Protein AF-A0A974P2A9-F1 (afdb_monomer)

Solvent-accessible surface area (backbone atoms only — not comparable to full-atom values): 8938 Å² total; per-residue (Å²): 118,71,69,59,55,56,53,55,54,51,54,52,54,52,51,50,46,46,51,54,32,53,51,40,38,74,76,62,43,63,83,62,64,45,82,70,83,82,79,83,43,74,67,38,54,47,30,54,52,50,38,54,52,47,54,53,51,41,54,40,52,50,46,50,52,51,44,53,52,49,52,57,55,66,48,48,58,58,52,53,50,47,50,53,48,49,54,52,21,70,76,34,74,92,47,30,67,63,36,49,56,56,41,50,54,52,49,51,54,50,52,52,51,50,54,50,51,53,52,49,46,46,49,74,60,44,72,57,57,81,76,69,67,95,73,62,65,69,59,54,51,49,53,51,49,64,72,44,45,67,65,56,55,65,75,64,63,130

InterPro domains:
  IPR003660 HAMP domain [PF00672] (10-57)
  IPR003660 HAMP domain [PS50885] (9-62)
  IPR003660 HAMP domain [SM00304] (9-62)
  IPR003661 Signal transduction histidine kinase, dimerisation/phosphoacceptor domain [PF00512] (64-126)
  IPR003661 Signal transduction histidine kinase, dimerisation/phosphoacceptor domain [SM00388] (63-126)
  IPR003661 Signal transduction histidine kinase, dimerisation/phosphoacceptor domain [cd00082] (61-122)
  IPR036097 Signal transduction histidine kinase, dimerisation/phosphoacceptor domain superfamily [SSF47384] (46-126)
  IPR050428 Two-component system sensor histidine kinase [PTHR45436] (2-154)

pLDDT: mean 84.21, std 9.6, range [48.47, 94.88]

Nearest PDB structures (foldseek):
  7jg7-assembly1_2  TM=7.961E-01  e=6.368E+00  Mycolicibacterium smegmatis
  8eos-assembly1_D  TM=7.072E-01  e=4.408E+00  Mycobacterium tuberculosis H37Rv

Mean predicted aligned error: 11.54 Å

Structure (mmCIF, N/CA/C/O backbone):
data_AF-A0A974P2A9-F1
#
_entry.id   AF-A0A974P2A9-F1
#
loop_
_atom_site.group_PDB
_atom_site.id
_atom_site.type_symbol
_atom_site.label_atom_id
_atom_site.label_alt_id
_atom_site.label_comp_id
_atom_site.label_asym_id
_atom_site.label_entity_id
_atom_site.label_seq_id
_atom_site.pdbx_PDB_ins_code
_atom_site.Cartn_x
_atom_site.Cartn_y
_atom_site.Cartn_z
_atom_site.occupancy
_atom_site.B_iso_or_equiv
_atom_site.auth_seq_id
_atom_site.auth_comp_id
_atom_site.auth_asym_id
_atom_site.auth_atom_id
_atom_site.pdbx_PDB_model_num
ATOM 1 N N . MET A 1 1 ? 37.041 -1.399 -39.653 1.00 57.84 1 MET A N 1
ATOM 2 C CA . MET A 1 1 ? 37.299 -1.195 -38.207 1.00 57.84 1 MET A CA 1
ATOM 3 C C . MET A 1 1 ? 36.392 -0.146 -37.551 1.00 57.84 1 MET A C 1
ATOM 5 O O . MET A 1 1 ? 36.106 -0.297 -36.374 1.00 57.84 1 MET A O 1
ATOM 9 N N . LEU A 1 2 ? 35.862 0.850 -38.279 1.00 59.44 2 LEU A N 1
ATOM 10 C CA . LEU A 1 2 ? 34.942 1.859 -37.714 1.00 59.44 2 LEU A CA 1
ATOM 11 C C . LEU A 1 2 ? 33.574 1.300 -37.258 1.00 59.44 2 LEU A C 1
ATOM 13 O O . LEU A 1 2 ? 33.046 1.744 -36.244 1.00 59.44 2 LEU A O 1
ATOM 17 N N . GLY A 1 3 ? 33.034 0.278 -37.937 1.00 59.16 3 GLY A N 1
ATOM 18 C CA . GLY A 1 3 ? 31.752 -0.340 -37.557 1.00 59.16 3 GLY A CA 1
ATOM 19 C C . GLY A 1 3 ? 31.772 -1.088 -36.214 1.00 59.16 3 GLY A C 1
ATOM 20 O O . GLY A 1 3 ? 30.779 -1.073 -35.498 1.00 59.16 3 GLY A O 1
ATOM 21 N N . GLY A 1 4 ? 32.910 -1.681 -35.830 1.00 66.50 4 GLY A N 1
ATOM 22 C CA . GLY A 1 4 ? 33.044 -2.399 -34.553 1.00 66.50 4 GLY A CA 1
ATOM 23 C C . GLY A 1 4 ? 33.082 -1.465 -33.339 1.00 66.50 4 GLY A C 1
ATOM 24 O O . GLY A 1 4 ? 32.435 -1.736 -32.333 1.00 66.50 4 GLY A O 1
ATOM 25 N N . TYR A 1 5 ? 33.765 -0.320 -33.456 1.00 69.44 5 TYR A N 1
ATOM 26 C CA . TYR A 1 5 ? 33.809 0.690 -32.392 1.00 69.44 5 TYR A CA 1
ATOM 27 C C . TYR A 1 5 ? 32.446 1.357 -32.156 1.00 69.44 5 TYR A C 1
ATOM 29 O O . TYR A 1 5 ? 32.075 1.592 -31.006 1.00 69.44 5 TYR A O 1
ATOM 37 N N . ALA A 1 6 ? 31.680 1.619 -33.222 1.00 68.94 6 ALA A N 1
ATOM 38 C CA . ALA A 1 6 ? 30.334 2.183 -33.111 1.00 68.94 6 ALA A CA 1
ATOM 39 C C . ALA A 1 6 ? 29.359 1.219 -32.410 1.00 68.94 6 ALA A C 1
ATOM 41 O O . ALA A 1 6 ? 28.607 1.645 -31.533 1.00 68.94 6 ALA A O 1
ATOM 42 N N . LEU A 1 7 ? 29.428 -0.080 -32.731 1.00 72.69 7 LEU A N 1
ATOM 43 C CA . LEU A 1 7 ? 28.614 -1.113 -32.083 1.00 72.69 7 LEU A CA 1
ATOM 44 C C . LEU A 1 7 ? 28.952 -1.241 -30.586 1.00 72.69 7 LEU A C 1
ATOM 46 O O . LEU A 1 7 ? 28.059 -1.258 -29.742 1.00 72.69 7 LEU A O 1
ATOM 50 N N . SER A 1 8 ? 30.246 -1.250 -30.244 1.00 79.75 8 SER A N 1
ATOM 51 C CA . SER A 1 8 ? 30.707 -1.340 -28.851 1.00 79.75 8 SER A CA 1
ATOM 52 C C . SER A 1 8 ? 30.285 -0.134 -28.008 1.00 79.75 8 SER A C 1
ATOM 54 O O . SER A 1 8 ? 29.881 -0.302 -26.858 1.00 79.75 8 SER A O 1
ATOM 56 N N . GLY A 1 9 ? 30.352 1.078 -28.571 1.00 83.19 9 GLY A N 1
ATOM 57 C CA . GLY A 1 9 ? 29.924 2.296 -27.881 1.00 83.19 9 GLY A CA 1
ATOM 58 C C . GLY A 1 9 ? 28.412 2.361 -27.654 1.00 83.19 9 GLY A C 1
ATOM 59 O O . GLY A 1 9 ? 27.963 2.915 -26.649 1.00 83.19 9 GLY A O 1
ATOM 60 N N . ASP A 1 10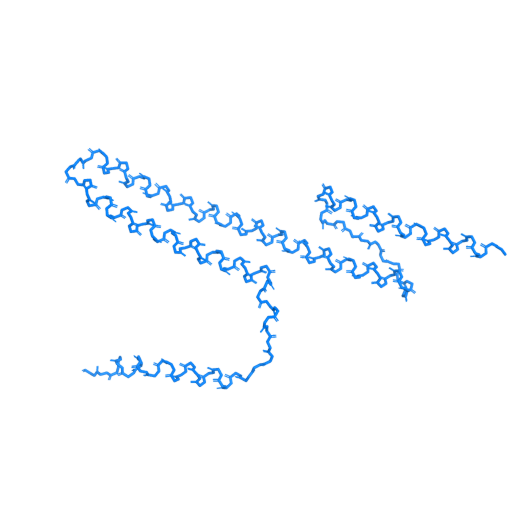 ? 27.621 1.779 -28.558 1.00 84.19 10 ASP A N 1
ATOM 61 C CA . ASP A 1 10 ? 26.168 1.738 -28.410 1.00 84.19 10 ASP A CA 1
ATOM 62 C C . ASP A 1 10 ? 25.729 0.809 -27.277 1.00 84.19 10 ASP A C 1
ATOM 64 O O . ASP A 1 10 ? 24.969 1.215 -26.396 1.00 84.19 10 ASP A O 1
ATOM 68 N N . VAL A 1 11 ? 26.282 -0.406 -27.249 1.00 86.50 11 VAL A N 1
ATOM 69 C CA . VAL A 1 11 ? 26.010 -1.396 -26.198 1.00 86.50 11 VAL A CA 1
ATOM 70 C C . VAL A 1 11 ? 26.397 -0.853 -24.822 1.00 86.50 11 VAL A C 1
ATOM 72 O O . VAL A 1 11 ? 25.606 -0.948 -23.884 1.00 86.50 11 VAL A O 1
ATOM 75 N N . HIS A 1 12 ? 27.565 -0.211 -24.700 1.00 89.62 12 HIS A N 1
ATOM 76 C CA . HIS A 1 12 ? 28.006 0.390 -23.436 1.00 89.62 12 HIS A CA 1
ATOM 77 C C . HIS A 1 12 ? 27.020 1.441 -22.919 1.00 89.62 12 HIS A C 1
ATOM 79 O O . HIS A 1 12 ? 26.685 1.461 -21.737 1.00 89.62 12 HIS A O 1
ATOM 85 N N . ARG A 1 13 ? 26.511 2.296 -23.814 1.00 88.50 13 ARG A N 1
ATOM 86 C CA . ARG A 1 13 ? 25.544 3.338 -23.456 1.00 88.50 13 ARG A CA 1
ATOM 87 C C . ARG A 1 13 ? 24.215 2.749 -22.986 1.00 88.50 13 ARG A C 1
ATOM 89 O O . ARG A 1 13 ? 23.617 3.279 -22.054 1.00 88.50 13 ARG A O 1
ATOM 96 N N . ARG A 1 14 ? 23.755 1.663 -23.615 1.00 88.38 14 ARG A N 1
ATOM 97 C CA . ARG A 1 14 ? 22.521 0.963 -23.221 1.00 88.38 14 ARG A CA 1
ATOM 98 C C . ARG A 1 14 ? 22.667 0.288 -21.859 1.00 88.38 14 ARG A C 1
ATOM 100 O O . ARG A 1 14 ? 21.790 0.440 -21.017 1.00 88.38 14 ARG A O 1
ATOM 107 N N . LEU A 1 15 ? 23.790 -0.387 -21.616 1.00 90.06 15 LEU A N 1
ATOM 108 C CA . LEU A 1 15 ? 24.086 -0.972 -20.306 1.00 90.06 15 LEU A CA 1
ATOM 109 C C . LEU A 1 15 ? 24.169 0.101 -19.217 1.00 90.06 15 LEU A C 1
ATOM 111 O O . LEU A 1 15 ? 23.556 -0.057 -18.168 1.00 90.06 15 LEU A O 1
ATOM 115 N N . ALA A 1 16 ? 24.833 1.228 -19.489 1.00 91.62 16 ALA A N 1
ATOM 116 C CA . ALA A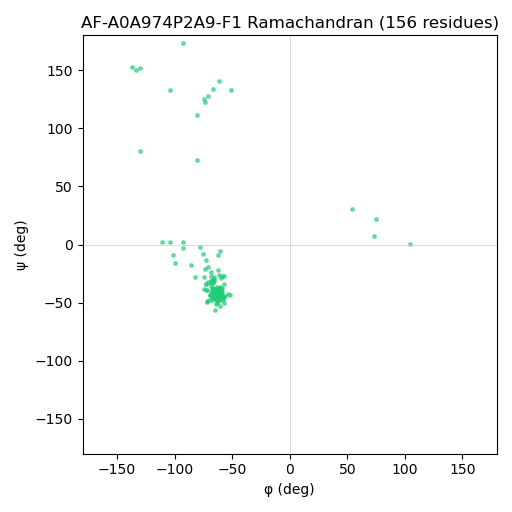 1 16 ? 24.877 2.353 -18.557 1.00 91.62 16 ALA A CA 1
ATOM 117 C C . ALA A 1 16 ? 23.478 2.916 -18.249 1.00 91.62 16 ALA A C 1
ATOM 119 O O . ALA A 1 16 ? 23.202 3.277 -17.109 1.00 91.62 16 ALA A O 1
ATOM 120 N N . ALA A 1 17 ? 22.570 2.953 -19.232 1.00 91.19 17 ALA A N 1
ATOM 121 C CA . ALA A 1 17 ? 21.187 3.372 -19.008 1.00 91.19 17 ALA A CA 1
ATOM 122 C C . ALA A 1 17 ? 20.405 2.386 -18.120 1.00 91.19 17 ALA A C 1
ATOM 124 O O . ALA A 1 17 ? 19.610 2.820 -17.285 1.00 91.19 17 ALA A O 1
ATOM 125 N N . ILE A 1 18 ? 20.641 1.077 -18.268 1.00 91.25 18 ILE A N 1
ATOM 126 C CA . ILE A 1 18 ? 20.062 0.051 -17.388 1.00 91.25 18 ILE A CA 1
ATOM 127 C C . ILE A 1 18 ? 20.586 0.229 -15.960 1.00 91.25 18 ILE A C 1
ATOM 129 O O . ILE A 1 18 ? 19.780 0.350 -15.040 1.00 91.25 18 ILE A O 1
ATOM 133 N N . SER A 1 19 ? 21.907 0.316 -15.778 1.00 92.69 19 SER A N 1
ATOM 134 C CA . SER A 1 19 ? 22.519 0.510 -14.457 1.00 92.69 19 SER A CA 1
ATOM 135 C C . SER A 1 19 ? 22.048 1.800 -13.790 1.00 92.69 19 SER A C 1
ATOM 137 O O . SER A 1 19 ? 21.610 1.761 -12.648 1.00 92.69 19 SER A O 1
ATOM 139 N N . GLY A 1 20 ? 22.028 2.921 -14.516 1.00 94.69 20 GLY A N 1
ATOM 140 C CA . GLY A 1 20 ? 21.547 4.194 -13.975 1.00 94.69 20 GLY A CA 1
ATOM 141 C C . GLY A 1 20 ? 20.052 4.184 -13.642 1.00 94.69 20 GLY A C 1
ATOM 142 O O . GLY A 1 20 ? 19.620 4.863 -12.715 1.00 94.69 20 GLY A O 1
ATOM 143 N N . THR A 1 21 ? 19.244 3.392 -14.356 1.00 93.81 21 THR A N 1
ATOM 144 C CA . THR A 1 21 ? 17.844 3.168 -13.963 1.00 93.81 21 THR A CA 1
ATOM 145 C C . THR A 1 21 ? 17.778 2.375 -12.663 1.00 93.81 21 THR A C 1
ATOM 147 O O . THR A 1 21 ? 17.015 2.739 -11.779 1.00 93.81 21 TH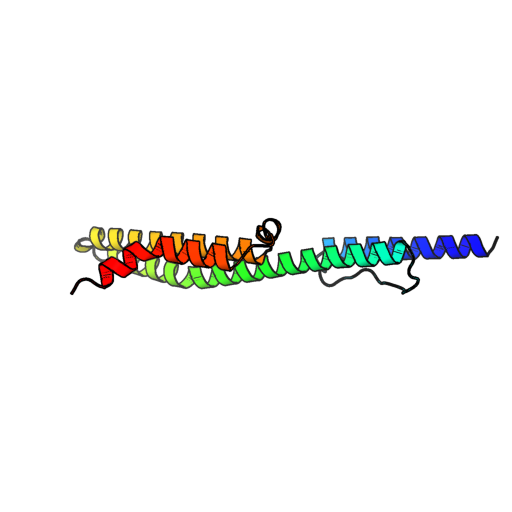R A O 1
ATOM 150 N N . ALA A 1 22 ? 18.582 1.319 -12.520 1.00 91.00 22 ALA A N 1
ATOM 151 C CA . ALA A 1 22 ? 18.627 0.528 -11.295 1.00 91.00 22 ALA A CA 1
ATOM 152 C C . ALA A 1 22 ? 19.088 1.356 -10.081 1.00 91.00 22 ALA A C 1
ATOM 154 O O . ALA A 1 22 ? 18.477 1.250 -9.024 1.00 91.00 22 ALA A O 1
ATOM 155 N N . GLU A 1 23 ? 20.099 2.213 -10.236 1.00 94.56 23 GLU A N 1
ATOM 156 C CA . GLU A 1 23 ? 20.551 3.144 -9.189 1.00 94.56 23 GLU A CA 1
ATOM 157 C C . GLU A 1 23 ? 19.442 4.124 -8.786 1.00 94.56 23 GLU A C 1
ATOM 159 O O . GLU A 1 23 ? 19.125 4.227 -7.607 1.00 94.56 23 GLU A O 1
ATOM 164 N N . ALA A 1 24 ? 18.761 4.752 -9.751 1.00 92.56 24 ALA A N 1
ATOM 165 C CA . ALA A 1 24 ? 17.637 5.645 -9.455 1.00 92.56 24 ALA A CA 1
ATOM 166 C C . ALA A 1 24 ? 16.502 4.933 -8.693 1.00 92.56 24 ALA A C 1
ATOM 168 O O . ALA A 1 24 ? 15.898 5.510 -7.793 1.00 92.56 24 ALA A O 1
ATOM 169 N N . ILE A 1 25 ? 16.235 3.666 -9.026 1.00 89.88 25 ILE A N 1
ATOM 170 C CA . ILE A 1 25 ? 15.257 2.827 -8.324 1.00 89.88 25 ILE A CA 1
ATOM 171 C C . ILE A 1 25 ? 15.706 2.534 -6.887 1.00 89.88 25 ILE A C 1
ATOM 173 O O . ILE A 1 25 ? 14.882 2.600 -5.975 1.00 89.88 25 ILE A O 1
ATOM 177 N N . ILE A 1 26 ? 16.991 2.229 -6.678 1.00 88.69 26 ILE A N 1
ATOM 178 C CA . ILE A 1 26 ? 17.580 2.027 -5.343 1.00 88.69 26 ILE A CA 1
ATOM 179 C C . ILE A 1 26 ? 17.455 3.304 -4.499 1.00 88.69 26 ILE A C 1
ATOM 181 O O . ILE A 1 26 ? 17.136 3.217 -3.315 1.00 88.69 26 ILE A O 1
ATOM 185 N N . ASP A 1 27 ? 17.611 4.472 -5.122 1.00 93.75 27 ASP A N 1
ATOM 186 C CA . ASP A 1 27 ? 17.457 5.784 -4.483 1.00 93.75 27 ASP A CA 1
ATOM 187 C C . ASP A 1 27 ? 15.985 6.211 -4.290 1.00 93.75 27 ASP A C 1
ATOM 189 O O . ASP A 1 27 ? 15.709 7.258 -3.700 1.00 93.75 27 ASP A O 1
ATOM 193 N N . GLY A 1 28 ? 15.024 5.400 -4.749 1.00 87.75 28 GLY A N 1
ATOM 194 C CA . GLY A 1 28 ? 13.589 5.575 -4.499 1.00 87.75 28 GLY A CA 1
ATOM 195 C C . GLY A 1 28 ? 12.760 6.121 -5.668 1.00 87.75 28 GLY A C 1
ATOM 196 O O . GLY A 1 28 ? 11.542 6.242 -5.531 1.00 87.75 28 GLY A O 1
ATOM 197 N N . ASP A 1 29 ? 13.351 6.405 -6.832 1.00 92.69 29 ASP A N 1
ATOM 198 C CA . ASP A 1 29 ? 12.618 6.834 -8.036 1.00 92.69 29 ASP A CA 1
ATOM 199 C C . ASP A 1 29 ? 12.002 5.635 -8.781 1.00 92.69 29 ASP A C 1
ATOM 201 O O . ASP A 1 29 ? 12.439 5.244 -9.866 1.00 92.69 29 ASP A O 1
ATOM 205 N N . LEU A 1 30 ? 10.939 5.059 -8.205 1.00 89.31 30 LEU A N 1
ATOM 206 C CA . LEU A 1 30 ? 10.174 3.931 -8.769 1.00 89.31 30 LEU A CA 1
ATOM 207 C C . LEU A 1 30 ? 9.481 4.232 -10.108 1.00 89.31 30 LEU A C 1
ATOM 209 O O . LEU A 1 30 ? 8.969 3.307 -10.747 1.00 89.31 30 LEU A O 1
ATOM 213 N N . ALA A 1 31 ? 9.462 5.488 -10.561 1.00 90.81 31 ALA A N 1
ATOM 214 C CA . ALA A 1 31 ? 8.889 5.882 -11.846 1.00 90.81 31 ALA A CA 1
ATOM 215 C C . ALA A 1 31 ? 9.889 5.744 -13.007 1.00 90.81 31 ALA A C 1
ATOM 217 O O . ALA A 1 31 ? 9.479 5.681 -14.170 1.00 90.81 31 ALA A O 1
ATOM 218 N N . ARG A 1 32 ? 11.194 5.651 -12.718 1.00 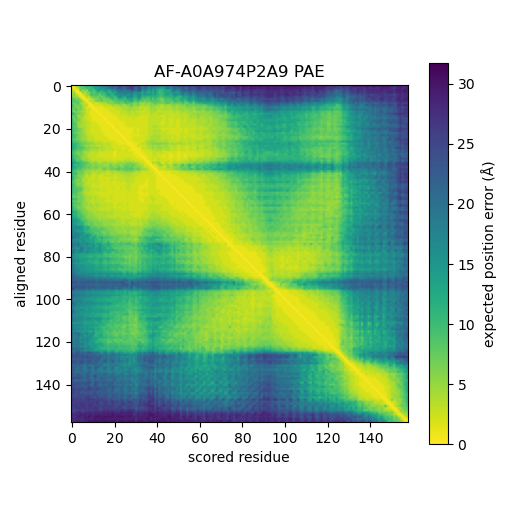93.56 32 ARG A N 1
ATOM 219 C CA . ARG A 1 32 ? 12.242 5.514 -13.736 1.00 93.56 32 ARG A CA 1
ATOM 220 C C . ARG A 1 32 ? 12.067 4.229 -14.552 1.00 93.56 32 ARG A C 1
ATOM 222 O O . ARG A 1 32 ? 11.742 3.170 -14.016 1.00 93.56 32 ARG A O 1
ATOM 229 N N . ARG A 1 33 ? 12.308 4.298 -15.863 1.00 94.88 33 ARG A N 1
ATOM 230 C CA . ARG A 1 33 ? 12.264 3.142 -16.773 1.00 94.88 33 ARG A CA 1
ATOM 231 C C . ARG A 1 33 ? 13.478 3.120 -17.687 1.00 94.88 33 ARG A C 1
ATOM 233 O O . ARG A 1 33 ? 14.010 4.167 -18.057 1.00 94.88 33 ARG A O 1
ATOM 240 N N . VAL A 1 34 ? 13.876 1.913 -18.080 1.00 94.62 34 VAL A N 1
ATOM 241 C CA . VAL A 1 34 ? 14.937 1.704 -19.062 1.00 94.62 34 VAL A CA 1
ATOM 242 C C . VAL A 1 34 ? 14.411 2.135 -20.436 1.00 94.62 34 VAL A C 1
ATOM 244 O O . VAL A 1 34 ? 13.343 1.667 -20.844 1.00 94.62 34 VAL A O 1
ATOM 247 N N . PRO A 1 35 ? 15.126 3.004 -21.172 1.00 91.25 35 PRO A N 1
ATOM 248 C CA . PRO A 1 35 ? 14.714 3.417 -22.509 1.00 91.25 35 PRO A CA 1
ATOM 249 C C . PRO A 1 35 ? 14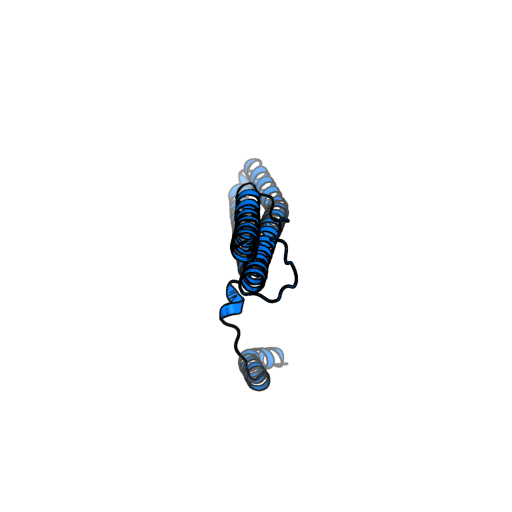.781 2.244 -23.498 1.00 91.25 35 PRO A C 1
ATOM 251 O O . PRO A 1 35 ? 15.788 1.540 -23.563 1.00 91.25 35 PRO A O 1
ATOM 254 N N . VAL A 1 36 ? 13.725 2.074 -24.298 1.00 92.00 36 VAL A N 1
ATOM 255 C CA . VAL A 1 36 ? 13.628 1.068 -25.371 1.00 92.00 36 VAL A CA 1
ATOM 256 C C . VAL A 1 36 ? 13.806 1.769 -26.714 1.00 92.00 36 VAL A C 1
ATOM 258 O O . VAL A 1 36 ? 13.206 2.821 -26.937 1.00 92.00 36 VAL A O 1
ATOM 261 N N . ARG A 1 37 ? 14.640 1.222 -27.604 1.00 85.75 37 ARG A N 1
ATOM 262 C CA . ARG A 1 37 ? 14.993 1.886 -28.872 1.00 85.75 37 ARG A CA 1
ATOM 263 C C . ARG A 1 37 ? 14.229 1.381 -30.088 1.00 85.75 37 ARG A C 1
ATOM 265 O O . ARG A 1 37 ? 14.230 2.068 -31.105 1.00 85.75 37 ARG A O 1
ATOM 272 N N . GLY A 1 38 ? 13.578 0.225 -29.988 1.00 85.00 38 GLY A N 1
ATOM 273 C CA . GLY A 1 38 ? 12.813 -0.354 -31.096 1.00 85.00 38 GLY A CA 1
ATOM 274 C C . GLY A 1 38 ? 13.694 -0.969 -32.188 1.00 85.00 38 GLY A C 1
ATOM 275 O O . GLY A 1 38 ? 13.256 -1.112 -33.322 1.00 85.00 38 GLY A O 1
ATOM 276 N N . SER A 1 39 ? 14.934 -1.319 -31.845 1.00 86.19 39 SER A N 1
ATOM 277 C CA . SER A 1 39 ? 15.847 -2.132 -32.657 1.00 86.19 39 SER A CA 1
ATOM 278 C C . SER A 1 39 ? 15.461 -3.616 -32.717 1.00 86.19 39 SER A C 1
ATOM 280 O O . SER A 1 39 ? 16.003 -4.326 -33.557 1.00 86.19 39 SER A O 1
ATOM 282 N N . ASP A 1 40 ? 14.550 -4.069 -31.845 1.00 85.69 40 ASP A N 1
ATOM 283 C CA . ASP A 1 40 ? 14.107 -5.473 -31.707 1.00 85.69 40 ASP A CA 1
ATOM 284 C C . ASP A 1 40 ? 15.270 -6.461 -31.481 1.00 85.69 40 ASP A C 1
ATOM 286 O O . ASP A 1 40 ? 15.235 -7.626 -31.876 1.00 85.69 40 ASP A O 1
ATOM 290 N N . ASP A 1 41 ? 16.327 -5.974 -30.824 1.00 90.00 41 ASP A N 1
ATOM 291 C CA . ASP A 1 41 ? 17.492 -6.759 -30.431 1.00 90.00 41 ASP A CA 1
ATOM 292 C C . ASP A 1 41 ? 17.355 -7.321 -29.003 1.00 90.00 41 ASP A C 1
ATOM 294 O O . ASP A 1 41 ? 16.422 -7.015 -28.250 1.00 90.00 41 ASP A O 1
ATOM 298 N N . ASP A 1 42 ? 18.306 -8.168 -28.607 1.00 90.12 42 ASP A N 1
ATOM 299 C CA . ASP A 1 42 ? 18.316 -8.789 -27.277 1.00 90.12 42 ASP A CA 1
ATOM 300 C C . ASP A 1 42 ? 18.381 -7.757 -26.137 1.00 90.12 42 ASP A C 1
ATOM 302 O O . ASP A 1 42 ? 17.846 -7.989 -25.050 1.00 90.12 42 ASP A O 1
ATOM 306 N N . LEU A 1 43 ? 18.993 -6.593 -26.382 1.00 89.94 43 LEU A N 1
ATOM 307 C CA . LEU A 1 43 ? 19.075 -5.499 -25.413 1.00 89.94 43 LEU A CA 1
ATOM 308 C C . LEU A 1 43 ? 17.718 -4.815 -25.218 1.00 89.94 43 LEU A C 1
ATOM 310 O O . LEU A 1 43 ? 17.360 -4.516 -24.079 1.00 89.94 43 LEU A O 1
ATOM 314 N N . ASP A 1 44 ? 16.934 -4.616 -26.280 1.00 92.06 44 ASP A N 1
ATOM 315 C CA . ASP A 1 44 ? 15.553 -4.136 -26.167 1.00 92.06 44 ASP A CA 1
ATOM 316 C C . ASP A 1 44 ? 14.664 -5.157 -25.442 1.00 92.06 44 ASP A C 1
ATOM 318 O O . ASP A 1 44 ? 13.875 -4.785 -24.569 1.00 92.06 44 ASP A O 1
ATOM 322 N N . ARG A 1 45 ? 14.823 -6.458 -25.722 1.00 92.56 45 ARG A N 1
ATOM 323 C CA . ARG A 1 45 ? 14.103 -7.524 -24.995 1.00 92.56 45 ARG A CA 1
ATOM 324 C C . ARG A 1 45 ? 14.444 -7.538 -23.504 1.00 92.56 45 ARG A C 1
ATOM 326 O O . ARG A 1 45 ? 13.550 -7.725 -22.666 1.00 92.56 45 ARG A O 1
ATOM 333 N N . LEU A 1 46 ? 15.712 -7.311 -23.160 1.00 91.75 46 LEU A N 1
ATOM 334 C CA . LEU A 1 46 ? 16.160 -7.167 -21.777 1.00 91.75 46 LEU A CA 1
ATOM 335 C C . LEU A 1 46 ? 15.555 -5.917 -21.127 1.00 91.75 46 LEU A C 1
ATOM 337 O O . LEU A 1 46 ? 15.000 -6.025 -20.035 1.00 91.75 46 LEU A O 1
ATOM 341 N N . ALA A 1 47 ? 15.588 -4.766 -21.805 1.00 92.94 47 ALA A N 1
ATOM 342 C CA . ALA A 1 47 ? 14.995 -3.519 -21.321 1.00 92.94 47 ALA A CA 1
ATOM 343 C C . ALA A 1 47 ? 13.489 -3.667 -21.045 1.00 92.94 47 ALA A C 1
ATOM 345 O O . ALA A 1 47 ? 13.014 -3.288 -19.975 1.00 92.94 47 ALA A O 1
ATOM 346 N N . LEU A 1 48 ? 12.742 -4.294 -21.959 1.00 94.56 48 LEU A N 1
ATOM 347 C CA . LEU A 1 48 ? 11.316 -4.586 -21.781 1.00 94.56 48 LEU A CA 1
ATOM 348 C C . LEU A 1 48 ? 11.057 -5.530 -20.602 1.00 94.56 48 LEU A C 1
ATOM 350 O O . LEU A 1 48 ? 10.098 -5.353 -19.851 1.00 94.56 48 LEU A O 1
ATOM 354 N N . THR A 1 49 ? 11.897 -6.548 -20.421 1.00 93.81 49 THR A N 1
ATOM 355 C CA . THR A 1 49 ? 11.772 -7.484 -19.294 1.00 93.81 49 THR A CA 1
ATOM 356 C C . THR A 1 49 ? 12.086 -6.807 -17.964 1.00 93.81 49 THR A C 1
ATOM 358 O O . THR A 1 49 ? 11.351 -7.003 -16.997 1.00 93.81 49 THR A O 1
ATOM 361 N N . PHE A 1 50 ? 13.109 -5.955 -17.930 1.00 92.31 50 PHE A N 1
ATOM 362 C CA . PHE A 1 50 ? 13.449 -5.156 -16.760 1.00 92.31 50 PHE A CA 1
ATOM 363 C C . PHE A 1 50 ? 12.322 -4.180 -16.412 1.00 92.31 50 PHE A C 1
ATOM 365 O O . PHE A 1 50 ? 11.878 -4.147 -15.271 1.00 92.31 50 PHE A O 1
ATOM 372 N N . ASN A 1 51 ? 11.770 -3.468 -17.399 1.00 94.44 51 ASN A N 1
ATOM 373 C CA . ASN A 1 51 ? 10.633 -2.573 -17.186 1.00 94.44 51 ASN A CA 1
ATOM 374 C C . ASN A 1 51 ? 9.406 -3.314 -16.636 1.00 94.44 51 ASN A C 1
ATOM 376 O O . ASN A 1 51 ? 8.813 -2.835 -15.678 1.00 94.44 51 ASN A O 1
ATOM 380 N N . ARG A 1 52 ? 9.087 -4.522 -17.129 1.00 94.12 52 ARG A N 1
ATOM 381 C CA . ARG A 1 52 ? 8.010 -5.350 -16.547 1.00 94.12 52 ARG A CA 1
ATOM 382 C C . ARG A 1 52 ? 8.270 -5.721 -15.084 1.00 94.12 52 ARG A C 1
ATOM 384 O O . ARG A 1 52 ? 7.338 -5.738 -14.283 1.00 94.12 52 ARG A O 1
ATOM 391 N N . MET A 1 53 ? 9.517 -6.033 -14.728 1.00 93.06 53 MET A N 1
ATOM 392 C CA . MET A 1 53 ? 9.902 -6.274 -13.334 1.00 93.06 53 MET A CA 1
ATOM 393 C C . MET A 1 53 ? 9.733 -5.001 -12.488 1.00 93.06 53 MET A C 1
ATOM 395 O O . MET A 1 53 ? 9.174 -5.079 -11.396 1.00 93.06 53 MET A O 1
ATOM 399 N N . LEU A 1 54 ? 10.149 -3.836 -12.995 1.00 92.12 54 LEU A N 1
ATOM 400 C CA . LEU A 1 54 ? 9.981 -2.547 -12.315 1.00 92.12 54 LEU A CA 1
ATOM 401 C C . LEU A 1 54 ? 8.506 -2.175 -12.131 1.00 92.12 54 LEU A C 1
ATOM 403 O O . LEU A 1 54 ? 8.120 -1.767 -11.042 1.00 92.12 54 LEU A O 1
ATOM 407 N N . ASP A 1 55 ? 7.668 -2.375 -13.149 1.00 91.19 55 ASP A N 1
ATOM 408 C CA . ASP A 1 55 ? 6.219 -2.164 -13.056 1.00 91.19 55 ASP A CA 1
ATOM 409 C C . ASP A 1 55 ? 5.607 -3.056 -11.973 1.00 91.19 55 ASP A C 1
ATOM 411 O O . ASP A 1 55 ? 4.759 -2.618 -11.194 1.00 91.19 55 ASP A O 1
ATOM 415 N N . ARG A 1 56 ? 6.079 -4.306 -11.874 1.00 88.25 56 ARG A N 1
ATOM 416 C CA . ARG A 1 56 ? 5.640 -5.221 -10.822 1.00 88.25 56 ARG A CA 1
ATOM 417 C C . ARG A 1 56 ? 6.060 -4.738 -9.435 1.00 88.25 56 ARG A C 1
ATOM 419 O O . ARG A 1 56 ? 5.240 -4.809 -8.526 1.00 88.25 56 ARG A O 1
ATOM 426 N N . ILE A 1 57 ? 7.289 -4.250 -9.269 1.00 88.06 57 ILE A N 1
ATOM 427 C CA . ILE A 1 57 ? 7.774 -3.688 -7.998 1.00 88.06 57 ILE A CA 1
ATOM 428 C C . ILE A 1 57 ? 6.977 -2.433 -7.624 1.00 88.06 57 ILE A C 1
ATOM 430 O O . ILE A 1 57 ? 6.507 -2.336 -6.494 1.00 88.06 57 ILE A O 1
ATOM 434 N N . ALA A 1 58 ? 6.764 -1.512 -8.565 1.00 87.81 58 ALA A N 1
ATOM 435 C CA . ALA A 1 58 ? 5.998 -0.290 -8.333 1.00 87.81 58 ALA A CA 1
ATOM 436 C C . ALA A 1 58 ? 4.560 -0.600 -7.886 1.00 87.81 58 ALA A C 1
ATOM 438 O O . ALA A 1 58 ? 4.096 -0.047 -6.895 1.00 87.81 58 ALA A O 1
ATOM 439 N N . ALA A 1 59 ? 3.888 -1.553 -8.542 1.00 85.75 59 ALA A N 1
ATOM 440 C CA . ALA A 1 59 ? 2.549 -1.988 -8.145 1.00 85.75 59 ALA A CA 1
ATOM 441 C C . ALA A 1 59 ? 2.515 -2.628 -6.743 1.00 85.75 59 ALA A C 1
ATOM 443 O O . ALA A 1 59 ? 1.550 -2.443 -6.005 1.00 85.75 59 ALA A O 1
ATOM 444 N N . LEU A 1 60 ? 3.555 -3.381 -6.365 1.00 84.94 60 LEU A N 1
ATOM 445 C CA . LEU A 1 60 ? 3.668 -3.961 -5.023 1.00 84.94 60 LEU A CA 1
ATOM 446 C C . LEU A 1 60 ? 3.874 -2.883 -3.951 1.00 84.94 60 LEU A C 1
ATOM 448 O O . LEU A 1 60 ? 3.247 -2.956 -2.897 1.00 84.94 60 LEU A O 1
ATOM 452 N N . MET A 1 61 ? 4.723 -1.891 -4.222 1.00 86.31 61 MET A N 1
ATOM 453 C CA . MET A 1 61 ? 4.978 -0.776 -3.304 1.00 86.31 61 MET A CA 1
ATOM 454 C C . MET A 1 61 ? 3.740 0.109 -3.135 1.00 86.31 61 MET A C 1
ATOM 456 O O . MET A 1 61 ? 3.409 0.478 -2.012 1.00 86.31 61 MET A O 1
ATOM 460 N N . GLU A 1 62 ? 3.019 0.390 -4.222 1.00 85.94 62 GLU A N 1
ATOM 461 C CA . GLU A 1 62 ? 1.765 1.147 -4.166 1.00 85.94 62 GLU A CA 1
ATOM 462 C C . GLU A 1 62 ? 0.704 0.414 -3.338 1.00 85.94 62 GLU A C 1
ATOM 464 O O . GLU A 1 62 ? 0.118 0.993 -2.428 1.00 85.94 62 GLU A O 1
ATOM 469 N N . SER A 1 63 ? 0.524 -0.889 -3.579 1.00 83.62 63 SER A N 1
ATOM 470 C CA . SER A 1 63 ? -0.402 -1.715 -2.796 1.00 83.62 63 SER A CA 1
ATOM 471 C C . SER A 1 63 ? -0.031 -1.739 -1.309 1.00 83.62 63 SER A C 1
ATOM 473 O O . SER A 1 63 ? -0.911 -1.621 -0.460 1.00 83.62 63 SER A O 1
ATOM 475 N N . LEU A 1 64 ? 1.262 -1.825 -0.974 1.00 83.50 64 LEU A N 1
ATOM 476 C CA . LEU A 1 64 ? 1.721 -1.760 0.415 1.00 83.50 64 LEU A CA 1
ATOM 477 C C . LEU A 1 64 ? 1.398 -0.407 1.065 1.00 83.50 64 LEU A C 1
ATOM 47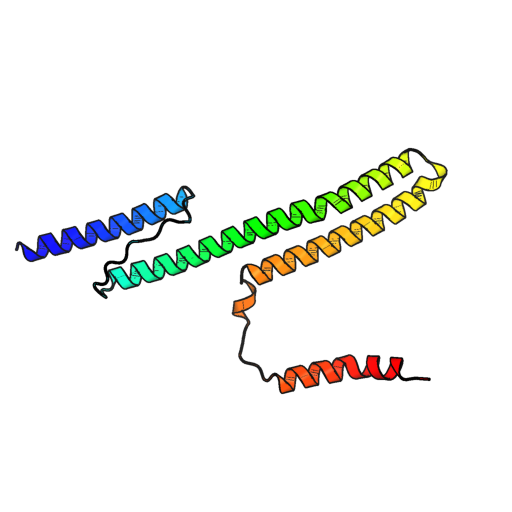9 O O . LEU A 1 64 ? 0.918 -0.376 2.198 1.00 83.50 64 LEU A O 1
ATOM 483 N N . ASN A 1 65 ? 1.642 0.699 0.357 1.00 85.88 65 ASN A N 1
ATOM 484 C CA . ASN A 1 65 ? 1.340 2.043 0.851 1.00 85.88 65 ASN A CA 1
ATOM 485 C C . ASN A 1 65 ? -0.162 2.244 1.070 1.00 85.88 65 ASN A C 1
ATOM 487 O O . ASN A 1 65 ? -0.561 2.765 2.111 1.00 85.88 65 ASN A O 1
ATOM 491 N N . GLN A 1 66 ? -0.987 1.803 0.119 1.00 84.19 66 GLN A N 1
ATOM 492 C CA . GLN A 1 66 ? -2.440 1.885 0.218 1.00 84.19 66 GLN A CA 1
ATOM 493 C C . GLN A 1 66 ? -2.949 1.100 1.431 1.00 84.19 66 GLN A C 1
ATOM 495 O O . GLN A 1 66 ? -3.578 1.678 2.311 1.00 84.19 66 GLN A O 1
ATOM 500 N N . VAL A 1 67 ? -2.566 -0.174 1.552 1.00 81.31 67 VAL A N 1
ATOM 501 C CA . VAL A 1 67 ? -2.925 -1.022 2.699 1.00 81.31 67 VAL A CA 1
ATOM 502 C C . VAL A 1 67 ? -2.475 -0.398 4.018 1.00 81.31 67 VAL A C 1
ATOM 504 O O . VAL A 1 67 ? -3.228 -0.390 4.990 1.00 81.31 67 VAL A O 1
ATOM 507 N N . SER A 1 68 ? -1.246 0.122 4.080 1.00 83.06 68 SER A N 1
ATOM 508 C CA . SER A 1 68 ? -0.729 0.746 5.299 1.00 83.06 68 SER A CA 1
ATOM 509 C C . SER A 1 68 ? -1.549 1.975 5.697 1.00 83.06 68 SER A C 1
ATOM 511 O O . SER A 1 68 ? -1.798 2.184 6.886 1.00 83.06 68 SER A O 1
ATOM 513 N N . ASN A 1 69 ? -1.968 2.787 4.724 1.00 84.56 69 ASN A N 1
ATOM 514 C CA . ASN A 1 69 ? -2.812 3.952 4.970 1.00 84.56 69 ASN A CA 1
ATOM 515 C C . ASN A 1 69 ? -4.223 3.554 5.404 1.00 84.56 69 ASN A C 1
ATOM 517 O O . ASN A 1 69 ? -4.735 4.140 6.362 1.00 84.56 69 ASN A O 1
ATOM 521 N N . ASP A 1 70 ? -4.816 2.555 4.753 1.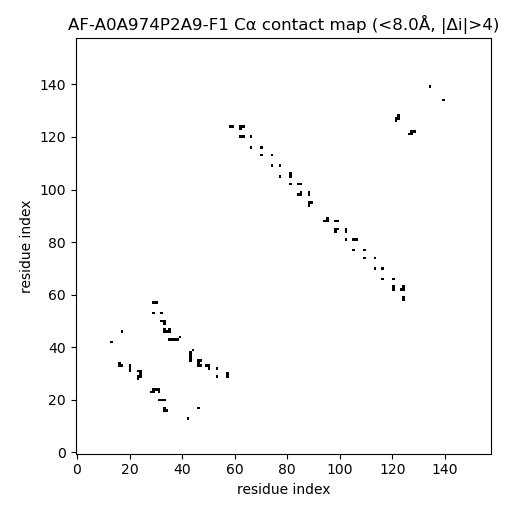00 82.00 70 ASP A N 1
ATOM 522 C CA . ASP A 1 70 ? -6.159 2.060 5.057 1.00 82.00 70 ASP A CA 1
ATOM 523 C C . ASP A 1 70 ? -6.203 1.475 6.476 1.00 82.00 70 ASP A C 1
ATOM 525 O O . ASP A 1 70 ? -7.008 1.904 7.300 1.00 82.00 70 ASP A O 1
ATOM 529 N N . ILE A 1 71 ? -5.237 0.616 6.832 1.00 83.12 71 ILE A N 1
ATOM 530 C CA . ILE A 1 71 ? -5.095 0.077 8.195 1.00 83.12 71 ILE A CA 1
ATOM 531 C C . ILE A 1 71 ? -4.943 1.208 9.220 1.00 83.12 71 ILE A C 1
ATOM 533 O O . ILE A 1 71 ? -5.581 1.180 10.273 1.00 83.12 71 ILE A O 1
ATOM 537 N N . ALA A 1 72 ? -4.105 2.212 8.946 1.00 82.25 72 ALA A N 1
ATOM 538 C CA . ALA A 1 72 ? -3.895 3.310 9.886 1.00 82.25 72 ALA A CA 1
ATOM 539 C C . ALA A 1 72 ? -5.185 4.108 10.153 1.00 82.25 72 ALA A C 1
ATOM 541 O O . ALA A 1 72 ? -5.434 4.514 11.294 1.00 82.25 72 ALA A O 1
ATOM 542 N N . HIS A 1 73 ? -6.009 4.323 9.125 1.00 83.81 73 HIS A N 1
ATOM 543 C CA . HIS A 1 73 ? -7.294 5.009 9.260 1.00 83.81 73 HIS A CA 1
ATOM 544 C C . HIS A 1 73 ? -8.324 4.137 9.982 1.00 83.81 73 HIS A C 1
ATOM 546 O O . HIS A 1 73 ? -8.907 4.583 10.977 1.00 83.81 73 HIS A O 1
ATOM 552 N N . ASP A 1 74 ? -8.484 2.890 9.547 1.00 84.25 74 ASP A N 1
ATOM 553 C CA . ASP A 1 74 ? -9.490 1.963 10.066 1.00 84.25 74 ASP A CA 1
ATOM 554 C C . ASP A 1 74 ? -9.237 1.578 11.524 1.00 84.25 74 ASP A C 1
ATOM 556 O O . ASP A 1 74 ? -10.183 1.333 12.270 1.00 84.25 74 ASP A O 1
ATOM 560 N N . MET A 1 75 ? -7.980 1.588 11.978 1.00 85.69 75 MET A N 1
ATOM 561 C CA . MET A 1 75 ? -7.628 1.305 13.374 1.00 85.69 75 MET A CA 1
ATOM 562 C C . MET A 1 75 ? -7.787 2.514 14.302 1.00 85.69 75 MET A C 1
ATOM 564 O O . MET A 1 75 ? -8.066 2.342 15.491 1.00 85.69 75 MET A O 1
ATOM 568 N N . ARG A 1 76 ? -7.658 3.751 13.801 1.00 84.38 76 ARG A N 1
ATOM 569 C CA . ARG A 1 76 ? -7.717 4.960 14.646 1.00 84.38 76 ARG A CA 1
ATOM 570 C C . ARG A 1 76 ? -9.064 5.100 15.357 1.00 84.38 76 ARG A C 1
ATOM 572 O O . ARG A 1 76 ? -9.101 5.425 16.546 1.00 84.38 76 ARG A O 1
ATOM 579 N N . THR A 1 77 ? -10.155 4.860 14.639 1.00 85.81 77 THR A N 1
ATOM 580 C CA . THR A 1 77 ? -11.522 5.014 15.151 1.00 85.81 77 THR A CA 1
ATOM 581 C C . THR A 1 77 ? -11.847 4.026 16.280 1.00 85.81 77 THR A C 1
ATOM 583 O O . THR A 1 77 ? -12.188 4.481 17.377 1.00 85.81 77 THR A O 1
ATOM 586 N N . PRO A 1 78 ? -11.719 2.698 16.092 1.00 87.44 78 PRO A N 1
ATOM 587 C CA . PRO A 1 78 ? -12.059 1.741 17.135 1.00 87.44 78 PRO A CA 1
ATOM 588 C C . PRO A 1 78 ? -11.093 1.801 18.327 1.00 87.44 78 PRO A C 1
ATOM 590 O O . PRO A 1 78 ? -11.548 1.678 19.460 1.00 87.44 78 PRO A O 1
ATOM 593 N N . LEU A 1 79 ? -9.800 2.095 18.124 1.00 89.75 79 LEU A N 1
ATOM 594 C CA . LEU A 1 79 ? -8.855 2.279 19.236 1.00 89.75 79 LEU A CA 1
ATOM 595 C C . LEU A 1 79 ? -9.178 3.516 20.080 1.00 89.75 79 LEU A C 1
ATOM 597 O O . LEU A 1 79 ? -9.122 3.457 21.308 1.00 89.75 79 LEU A O 1
ATOM 601 N N . THR A 1 80 ? -9.556 4.629 19.442 1.00 89.81 80 THR A N 1
ATOM 602 C CA . THR A 1 80 ? -10.013 5.830 20.161 1.00 89.81 80 THR A CA 1
ATOM 603 C C . THR A 1 80 ? -11.255 5.524 20.994 1.00 89.81 80 THR A C 1
ATOM 605 O O . THR A 1 80 ? -11.331 5.913 22.159 1.00 89.81 80 THR A O 1
ATOM 608 N N . ARG A 1 81 ? -12.209 4.780 20.424 1.00 89.44 81 ARG A N 1
ATOM 609 C CA . ARG A 1 81 ? -13.437 4.378 21.116 1.00 89.44 81 ARG A CA 1
ATOM 610 C C . ARG A 1 81 ? -13.159 3.437 22.292 1.00 89.44 81 ARG A C 1
ATOM 612 O O . ARG A 1 81 ? -13.689 3.666 23.377 1.00 89.44 81 ARG A O 1
ATOM 619 N N . LEU A 1 82 ? -12.313 2.423 22.102 1.00 91.31 82 LEU A N 1
ATOM 620 C CA . LEU A 1 82 ? -11.895 1.505 23.165 1.00 91.31 82 LEU A CA 1
ATOM 621 C C . LEU A 1 82 ? -11.234 2.276 24.312 1.00 91.31 82 LEU A C 1
ATOM 623 O O . LEU A 1 82 ? -11.590 2.084 25.473 1.00 91.31 82 LEU A O 1
ATOM 627 N N . ARG A 1 83 ? -10.331 3.208 23.989 1.00 89.69 83 ARG A N 1
ATOM 628 C CA . ARG A 1 83 ? -9.680 4.066 24.983 1.00 89.69 83 ARG A CA 1
ATOM 629 C C . ARG A 1 83 ? -10.693 4.864 25.805 1.00 89.69 83 ARG A C 1
ATOM 631 O O . ARG A 1 83 ? -10.631 4.815 27.027 1.00 89.69 83 ARG A O 1
ATOM 638 N N . GLN A 1 84 ? -11.633 5.553 25.156 1.00 89.38 84 GLN A N 1
ATOM 639 C CA . GLN A 1 84 ? -12.668 6.336 25.846 1.00 89.38 84 GLN A CA 1
ATOM 640 C C . GLN A 1 84 ? -13.529 5.468 26.773 1.00 89.38 84 GLN A C 1
ATOM 642 O O . GLN A 1 84 ? -13.843 5.871 27.891 1.00 89.38 84 GLN A O 1
ATOM 647 N N . LYS A 1 85 ? -13.884 4.257 26.326 1.00 88.19 85 LYS A N 1
ATOM 648 C CA . LYS A 1 85 ? -14.655 3.290 27.118 1.00 88.19 85 LYS A CA 1
ATOM 649 C C . LYS A 1 85 ? -13.895 2.882 28.382 1.00 88.19 85 LYS A C 1
ATOM 651 O O . LYS A 1 85 ? -14.453 2.932 29.474 1.00 88.19 85 LYS A O 1
ATOM 656 N N . LEU A 1 86 ? -12.615 2.537 28.244 1.00 89.31 86 LEU A N 1
ATOM 657 C CA . LEU A 1 86 ? -11.761 2.169 29.374 1.00 89.31 86 LEU A CA 1
ATOM 658 C C . LEU A 1 86 ? -11.541 3.349 30.337 1.00 89.31 86 LEU A C 1
ATOM 660 O O . LEU A 1 86 ? -11.612 3.159 31.548 1.00 89.31 86 LEU A O 1
ATOM 664 N N . GLU A 1 87 ? -11.346 4.569 29.823 1.00 88.94 87 GLU A N 1
ATOM 665 C CA . GLU A 1 87 ? -11.243 5.790 30.639 1.00 88.94 87 GLU A CA 1
ATOM 666 C C . GLU A 1 87 ? -12.522 6.032 31.468 1.00 88.94 87 GLU A C 1
ATOM 668 O O . GLU A 1 87 ? -12.432 6.343 32.657 1.00 88.94 87 GLU A O 1
ATOM 673 N N . ALA A 1 88 ? -13.709 5.804 30.895 1.00 85.94 88 ALA A N 1
ATOM 674 C CA . ALA A 1 88 ? -14.980 5.895 31.621 1.00 85.94 88 ALA A CA 1
ATOM 675 C C . ALA A 1 88 ? -15.116 4.824 32.726 1.00 85.94 88 ALA A C 1
ATOM 677 O O . ALA A 1 88 ? -15.592 5.115 33.826 1.00 85.94 88 ALA A O 1
ATOM 678 N N . GLY A 1 89 ? -14.644 3.600 32.468 1.00 85.38 89 GLY A N 1
ATOM 679 C CA . GLY A 1 89 ? -14.627 2.517 33.460 1.00 85.38 89 GLY A CA 1
ATOM 680 C C . GLY A 1 89 ? -13.671 2.753 34.626 1.00 85.38 89 GLY A C 1
ATOM 681 O O . GLY A 1 89 ? -13.959 2.323 35.741 1.00 85.38 89 GLY A O 1
ATOM 682 N N . LEU A 1 90 ? -12.563 3.466 34.397 1.00 83.62 90 LEU A N 1
ATOM 683 C CA . LEU A 1 90 ? -11.646 3.896 35.459 1.00 83.62 90 LEU A CA 1
ATOM 684 C C . LEU A 1 90 ? -12.257 4.991 36.344 1.00 83.62 90 LEU A C 1
ATOM 686 O O . LEU A 1 90 ? -11.982 5.036 37.541 1.00 83.62 90 LEU A O 1
ATOM 690 N N . ALA A 1 91 ? -13.101 5.856 35.775 1.00 85.12 91 ALA A N 1
ATOM 691 C CA . ALA A 1 91 ? -13.836 6.879 36.520 1.00 85.12 91 ALA A CA 1
ATOM 692 C C . ALA A 1 91 ? -14.956 6.296 37.404 1.00 85.12 91 ALA A C 1
ATOM 694 O O . ALA A 1 91 ? -15.380 6.953 38.357 1.00 85.12 91 ALA A O 1
ATOM 695 N N . THR A 1 92 ? -15.410 5.067 37.123 1.00 83.12 92 THR A N 1
ATOM 696 C CA . THR A 1 92 ? -16.587 4.460 37.769 1.00 83.12 92 THR A CA 1
ATOM 697 C C . THR A 1 92 ? -16.272 3.050 38.298 1.00 83.12 92 THR A C 1
ATOM 699 O O . THR A 1 92 ? -16.626 2.052 37.668 1.00 83.12 92 THR A O 1
ATOM 702 N N . PRO A 1 93 ? -15.630 2.929 39.481 1.00 77.12 93 PRO A N 1
ATOM 703 C CA . PRO A 1 93 ? -15.125 1.652 40.007 1.00 77.12 93 PRO A CA 1
ATOM 704 C C . PRO A 1 93 ? -16.177 0.546 40.174 1.00 77.12 93 PRO A C 1
ATOM 706 O O . PRO A 1 93 ? -15.853 -0.636 40.111 1.00 77.12 93 PRO A O 1
ATOM 709 N N . ALA A 1 94 ? -17.442 0.922 40.386 1.00 79.88 94 ALA A N 1
ATOM 710 C CA . ALA A 1 94 ? -18.550 -0.019 40.545 1.00 79.88 94 ALA A CA 1
ATOM 711 C C . ALA A 1 94 ? -18.900 -0.779 39.250 1.00 79.88 94 ALA A C 1
ATOM 713 O O . ALA A 1 94 ? -19.440 -1.878 39.321 1.00 79.88 94 ALA A O 1
ATOM 714 N N . GLU A 1 95 ? -18.570 -0.220 38.081 1.00 79.69 95 GLU A N 1
ATOM 715 C CA . GLU A 1 95 ? -18.879 -0.790 36.760 1.00 79.69 95 GLU A CA 1
ATOM 716 C C . GLU A 1 95 ? -17.620 -1.283 36.024 1.00 79.69 95 GLU A C 1
ATOM 718 O O . GLU A 1 95 ? -17.701 -1.769 34.894 1.00 79.69 95 GLU A O 1
ATOM 723 N N . SER A 1 96 ? -16.439 -1.197 36.654 1.00 80.69 96 SER A N 1
ATOM 724 C CA . SER A 1 96 ? -15.160 -1.480 35.992 1.00 80.69 96 SER A CA 1
ATOM 725 C C . SER A 1 96 ? -15.074 -2.884 35.389 1.00 80.69 96 SER A C 1
ATOM 727 O O . SER A 1 96 ? -14.461 -3.038 34.336 1.00 80.69 96 SER A O 1
ATOM 729 N N . GLN A 1 97 ? -15.696 -3.900 36.000 1.00 85.25 97 GLN A N 1
ATOM 730 C CA . GLN A 1 97 ? -15.683 -5.261 35.450 1.00 85.25 97 GLN A CA 1
ATOM 731 C C . GLN A 1 97 ? -16.474 -5.358 34.135 1.00 85.25 97 GLN A C 1
ATOM 733 O O . GLN A 1 97 ? -15.951 -5.871 33.149 1.00 85.25 97 GLN A O 1
ATOM 738 N N . GLN A 1 98 ? -17.692 -4.809 34.088 1.00 87.31 98 GLN A N 1
ATOM 739 C CA . GLN A 1 98 ? -18.509 -4.782 32.868 1.00 87.31 98 GLN A CA 1
ATOM 740 C C . GLN A 1 98 ? -17.834 -3.982 31.752 1.00 87.31 98 GLN A C 1
ATOM 742 O O . GLN A 1 98 ? -17.841 -4.394 30.592 1.00 87.31 98 GLN A O 1
ATOM 747 N N . VAL A 1 99 ? -17.216 -2.849 32.096 1.00 88.06 99 VAL A N 1
ATOM 748 C CA . VAL A 1 99 ? -16.471 -2.036 31.129 1.00 88.06 99 VAL A CA 1
ATOM 749 C C . VAL A 1 99 ? -15.261 -2.792 30.577 1.00 88.06 99 VAL A C 1
ATOM 751 O O . VAL A 1 99 ? -14.990 -2.706 29.379 1.00 88.06 99 VAL A O 1
ATOM 754 N N . LEU A 1 100 ? -14.556 -3.556 31.416 1.00 86.56 100 LEU A N 1
ATOM 755 C CA . LEU A 1 100 ? -13.410 -4.357 30.994 1.00 86.56 100 LEU A CA 1
ATOM 756 C C . LEU A 1 100 ? -13.828 -5.505 30.064 1.00 86.56 100 LEU A C 1
ATOM 758 O O . LEU A 1 100 ? -13.218 -5.676 29.012 1.00 86.56 100 LEU A O 1
ATOM 762 N N . GLU A 1 101 ? -14.892 -6.241 30.396 1.00 88.50 101 GLU A N 1
ATOM 763 C CA . GLU A 1 101 ? -15.456 -7.303 29.543 1.00 88.50 101 GLU A CA 1
ATOM 764 C C . GLU A 1 101 ? -15.907 -6.749 28.180 1.00 88.50 101 GLU A C 1
ATOM 766 O O . GLU A 1 101 ? -15.578 -7.293 27.120 1.00 88.50 101 GLU A O 1
ATOM 771 N N . ALA A 1 102 ? -16.587 -5.600 28.186 1.00 87.69 102 ALA A N 1
ATOM 772 C CA . ALA A 1 102 ? -16.993 -4.914 26.965 1.00 87.69 102 ALA A CA 1
ATOM 773 C C . ALA A 1 102 ? -15.801 -4.337 26.180 1.00 87.69 102 ALA A C 1
ATOM 775 O O . ALA A 1 102 ? -15.908 -4.146 24.970 1.00 87.69 102 ALA A O 1
ATOM 776 N N . GLY A 1 103 ? -14.694 -4.007 26.847 1.00 90.38 103 GLY A N 1
ATOM 777 C CA . GLY A 1 103 ? -13.448 -3.574 26.215 1.00 90.38 103 GLY A CA 1
ATOM 778 C C . GLY A 1 103 ? -12.689 -4.729 25.561 1.00 90.38 103 GLY A C 1
ATOM 779 O O . GLY A 1 103 ? -12.166 -4.562 24.463 1.00 90.38 103 GLY A O 1
ATOM 780 N N . LEU A 1 104 ? -12.679 -5.911 26.188 1.00 88.50 104 LEU A N 1
ATOM 781 C CA . LEU A 1 104 ? -12.119 -7.133 25.601 1.00 88.50 104 LEU A CA 1
ATOM 782 C C . LEU A 1 104 ? -12.864 -7.529 24.322 1.00 88.50 104 LEU A C 1
ATOM 784 O O . LEU A 1 104 ? -12.231 -7.791 23.308 1.00 88.50 104 LEU A O 1
ATOM 788 N N . THR A 1 105 ? -14.197 -7.455 24.334 1.00 90.06 105 THR A N 1
ATOM 789 C CA . THR A 1 105 ? -15.018 -7.740 23.142 1.00 90.06 105 THR A CA 1
ATOM 790 C C . THR A 1 105 ? -14.711 -6.778 21.982 1.00 90.06 105 THR A C 1
ATOM 792 O O . THR A 1 105 ? -14.592 -7.191 20.825 1.00 90.06 105 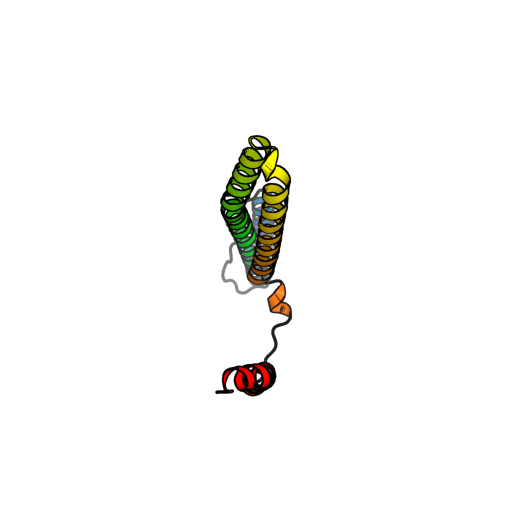THR A O 1
ATOM 795 N N . ASP A 1 106 ? -14.553 -5.482 22.281 1.00 89.56 106 ASP A N 1
ATOM 796 C CA . ASP A 1 106 ? -14.162 -4.483 21.279 1.00 89.56 106 ASP A CA 1
ATOM 797 C C . ASP A 1 106 ? -12.745 -4.774 20.738 1.00 89.56 106 ASP A C 1
ATOM 799 O O . ASP A 1 106 ? -12.504 -4.631 19.540 1.00 89.56 106 ASP A O 1
ATOM 803 N N . LEU A 1 107 ? -11.812 -5.208 21.595 1.00 91.31 107 LEU A N 1
ATOM 804 C CA . LEU A 1 107 ? -10.450 -5.576 21.199 1.00 91.31 107 LEU A CA 1
ATOM 805 C C . LEU A 1 107 ? -10.427 -6.803 20.278 1.00 91.31 107 LEU A C 1
ATOM 807 O O . LEU A 1 107 ? -9.731 -6.775 19.264 1.00 91.31 107 LEU A O 1
ATOM 811 N N . ASP A 1 108 ? -11.206 -7.840 20.585 1.00 91.06 108 ASP A N 1
ATOM 812 C CA . ASP A 1 108 ? -11.330 -9.028 19.731 1.00 91.06 108 ASP A CA 1
ATOM 813 C C . ASP A 1 108 ? -11.851 -8.646 18.339 1.00 91.06 108 ASP A C 1
ATOM 815 O O . ASP A 1 108 ? -11.277 -9.039 17.323 1.00 91.06 108 ASP A O 1
ATOM 819 N N . SER A 1 109 ? -12.857 -7.768 18.281 1.00 89.25 109 SER A N 1
ATOM 820 C CA . SER A 1 109 ? -13.396 -7.245 17.016 1.00 89.25 109 SER A CA 1
ATOM 821 C C . SER A 1 109 ? -12.342 -6.469 16.205 1.00 89.25 109 SER A C 1
ATOM 823 O O . SER A 1 109 ? -12.280 -6.567 14.975 1.00 89.25 109 SER A O 1
ATOM 825 N N . ILE A 1 110 ? -11.481 -5.700 16.883 1.00 90.19 110 ILE A N 1
ATOM 826 C CA . ILE A 1 110 ? -10.352 -4.996 16.253 1.00 90.19 110 ILE A CA 1
ATOM 827 C C . ILE A 1 110 ? -9.347 -5.999 15.676 1.00 90.19 110 ILE A C 1
ATOM 829 O O . ILE A 1 110 ? -8.901 -5.828 14.540 1.00 90.19 110 ILE A O 1
ATOM 833 N N . LEU A 1 111 ? -9.006 -7.052 16.425 1.00 86.38 111 LEU A N 1
ATOM 834 C CA . LEU A 1 111 ? -8.074 -8.091 15.981 1.00 86.38 111 LEU A CA 1
ATOM 835 C C . LEU A 1 111 ? -8.613 -8.867 14.771 1.00 86.38 111 LEU A C 1
ATOM 837 O O . LEU A 1 111 ? -7.862 -9.111 13.823 1.00 86.38 111 LEU A O 1
ATOM 841 N N . GLU A 1 112 ? -9.905 -9.202 14.756 1.00 89.19 112 GLU A N 1
ATOM 842 C CA . GLU A 1 112 ? -10.560 -9.835 13.605 1.00 89.19 112 GLU A CA 1
ATOM 843 C C . GLU A 1 112 ? -10.516 -8.942 12.361 1.00 89.19 112 GLU A C 1
ATOM 845 O O . GLU A 1 112 ? -10.144 -9.396 11.274 1.00 89.19 112 GLU A O 1
ATOM 850 N N . THR A 1 113 ? -10.825 -7.654 12.526 1.00 87.94 113 THR A N 1
ATOM 851 C CA . THR A 1 113 ? -10.771 -6.671 11.435 1.00 87.94 113 THR A CA 1
ATOM 852 C C . THR A 1 113 ? -9.349 -6.546 10.887 1.00 87.94 113 THR A C 1
ATOM 854 O O . THR A 1 113 ? -9.136 -6.589 9.676 1.00 87.94 113 THR A O 1
ATOM 857 N N . PHE A 1 114 ? -8.350 -6.470 11.768 1.00 83.44 114 PHE A N 1
ATOM 858 C CA . PHE A 1 114 ? -6.944 -6.410 11.379 1.00 83.44 114 PHE A CA 1
ATOM 859 C C . PHE A 1 114 ? -6.504 -7.660 10.600 1.00 83.44 114 PHE A C 1
ATOM 861 O O . PHE A 1 114 ? -5.852 -7.554 9.558 1.00 83.44 114 PHE A O 1
ATOM 868 N N . ALA A 1 115 ? -6.912 -8.851 11.047 1.00 83.88 115 ALA A N 1
ATOM 869 C CA . ALA A 1 115 ? -6.644 -10.099 10.337 1.00 83.88 115 ALA A CA 1
ATOM 870 C C . ALA A 1 115 ? -7.305 -10.133 8.946 1.00 83.88 115 ALA A C 1
ATOM 872 O O . ALA A 1 115 ? -6.700 -10.615 7.980 1.00 83.88 115 ALA A O 1
ATOM 873 N N . ALA A 1 116 ? -8.524 -9.598 8.817 1.00 87.50 116 ALA A N 1
ATOM 874 C CA . ALA A 1 116 ? -9.216 -9.475 7.537 1.00 87.50 116 ALA A CA 1
ATOM 875 C C . ALA A 1 116 ? -8.490 -8.513 6.578 1.00 87.50 116 ALA A C 1
ATOM 877 O O . ALA A 1 116 ? -8.255 -8.877 5.423 1.00 87.50 116 ALA A O 1
ATOM 878 N N . LEU A 1 117 ? -8.059 -7.341 7.059 1.00 85.44 117 LEU A N 1
ATOM 879 C CA . LEU A 1 117 ? -7.294 -6.366 6.270 1.00 85.44 117 LEU A CA 1
ATOM 880 C C . LEU A 1 117 ? -5.956 -6.945 5.782 1.00 85.44 117 LEU A C 1
ATOM 882 O O . LEU A 1 117 ? -5.631 -6.836 4.600 1.00 85.44 117 LEU A O 1
ATOM 886 N N . LEU A 1 118 ? -5.216 -7.660 6.640 1.00 81.19 118 LEU A N 1
ATOM 887 C CA . LEU A 1 118 ? -3.989 -8.360 6.231 1.00 81.19 118 LEU A CA 1
ATOM 888 C C . LEU A 1 118 ? -4.247 -9.398 5.131 1.00 81.19 118 LEU A C 1
ATOM 890 O O . LEU A 1 118 ? -3.445 -9.548 4.206 1.00 81.19 118 LEU A O 1
ATOM 894 N N . ARG A 1 119 ? -5.371 -10.118 5.201 1.00 81.56 119 ARG A N 1
ATOM 895 C CA . ARG A 1 119 ? -5.756 -11.082 4.165 1.00 81.56 119 ARG A CA 1
ATOM 896 C C . ARG A 1 119 ? -6.075 -10.389 2.836 1.00 81.56 119 ARG A C 1
ATOM 898 O O . ARG A 1 119 ? -5.717 -10.942 1.795 1.00 81.56 119 ARG A O 1
ATOM 905 N N . ILE A 1 120 ? -6.716 -9.219 2.857 1.00 82.62 120 ILE A N 1
ATOM 906 C CA . ILE A 1 120 ? -6.985 -8.407 1.657 1.00 82.62 120 ILE A CA 1
ATOM 907 C C . ILE A 1 120 ? -5.666 -7.950 1.028 1.00 82.62 120 ILE A C 1
ATOM 909 O O . ILE A 1 120 ? -5.418 -8.248 -0.140 1.00 82.62 120 ILE A O 1
ATOM 913 N N . ALA A 1 121 ? -4.762 -7.379 1.824 1.00 77.19 121 ALA A N 1
ATOM 914 C CA . ALA A 1 121 ? -3.442 -6.940 1.373 1.00 77.19 121 ALA A CA 1
ATOM 915 C C . ALA A 1 121 ? -2.640 -8.050 0.667 1.00 77.19 121 ALA A C 1
ATOM 917 O O . ALA A 1 121 ? -2.042 -7.849 -0.391 1.00 77.19 121 ALA A O 1
ATOM 918 N N . GLN A 1 122 ? -2.667 -9.269 1.217 1.00 74.62 122 GLN A N 1
ATOM 919 C CA . GLN A 1 122 ? -2.011 -10.436 0.614 1.00 74.62 122 GLN A CA 1
ATOM 920 C C . GLN A 1 122 ? -2.636 -10.856 -0.728 1.00 74.62 122 GLN A C 1
ATOM 922 O O . GLN A 1 122 ? -1.943 -11.397 -1.598 1.00 74.62 122 GLN A O 1
ATOM 927 N N . ILE A 1 123 ? -3.945 -10.650 -0.905 1.00 77.81 123 ILE A N 1
ATOM 928 C CA . ILE A 1 123 ? -4.637 -10.912 -2.174 1.00 77.81 123 ILE A CA 1
ATOM 929 C C . ILE A 1 123 ? -4.246 -9.852 -3.211 1.00 77.81 123 ILE A C 1
ATOM 931 O O . ILE A 1 123 ? -3.867 -10.216 -4.328 1.00 77.81 123 ILE A O 1
ATOM 935 N N . GLU A 1 124 ? -4.303 -8.570 -2.846 1.00 72.44 124 GLU A N 1
ATOM 936 C CA . GLU A 1 124 ? -4.045 -7.431 -3.739 1.00 72.44 124 GLU A CA 1
ATOM 937 C C . GLU A 1 124 ? -2.588 -7.355 -4.201 1.00 72.44 124 GLU A C 1
ATOM 939 O O . GLU A 1 124 ? -2.326 -7.178 -5.394 1.00 72.44 124 GLU A O 1
ATOM 944 N N . GLY A 1 125 ? -1.636 -7.667 -3.313 1.00 69.50 125 GLY A N 1
ATOM 945 C CA . GLY A 1 125 ? -0.223 -7.844 -3.661 1.00 69.50 125 GLY A CA 1
ATOM 946 C C . GLY A 1 125 ? 0.025 -8.975 -4.674 1.00 69.50 125 GLY A C 1
ATOM 947 O O . GLY A 1 125 ? 1.138 -9.174 -5.162 1.00 69.50 125 GLY A O 1
ATOM 948 N N . GLY A 1 126 ? -1.000 -9.741 -5.056 1.00 66.56 126 GLY A N 1
ATOM 949 C CA . GLY A 1 126 ? -0.923 -10.781 -6.078 1.00 66.56 126 GLY A CA 1
ATOM 950 C C . GLY A 1 126 ? -0.174 -12.035 -5.630 1.00 66.56 126 GLY A C 1
ATOM 951 O O . GLY A 1 126 ? 0.015 -12.936 -6.446 1.00 66.56 126 GLY A O 1
ATOM 952 N N . ALA A 1 127 ? 0.199 -12.137 -4.348 1.00 61.44 127 ALA A N 1
ATOM 953 C CA . ALA A 1 127 ? 0.842 -13.320 -3.775 1.00 61.44 127 ALA A CA 1
ATOM 954 C C . ALA A 1 127 ? -0.029 -14.581 -3.933 1.00 61.44 127 ALA A C 1
ATOM 956 O O . ALA A 1 127 ? 0.492 -15.685 -4.066 1.00 61.44 127 ALA A O 1
ATOM 957 N N . ARG A 1 128 ? -1.361 -14.427 -4.005 1.00 58.56 128 ARG A N 1
ATOM 958 C CA . ARG A 1 128 ? -2.301 -15.547 -4.190 1.00 58.56 128 ARG A CA 1
ATOM 959 C C . ARG A 1 128 ? -2.685 -15.868 -5.638 1.00 58.56 128 ARG A C 1
ATOM 961 O O . ARG A 1 128 ? -3.375 -16.861 -5.855 1.00 58.56 128 ARG A O 1
ATOM 968 N N . ARG A 1 129 ? -2.214 -15.113 -6.640 1.00 63.28 129 ARG A N 1
ATOM 969 C CA . ARG A 1 129 ? -2.508 -15.414 -8.060 1.00 63.28 129 ARG A CA 1
ATOM 970 C C . ARG A 1 129 ? -1.747 -16.629 -8.596 1.00 63.28 129 ARG A C 1
ATOM 972 O O . ARG A 1 129 ? -2.208 -17.248 -9.546 1.00 63.28 129 ARG A O 1
ATOM 979 N N . ALA A 1 130 ? -0.636 -17.015 -7.964 1.00 62.38 130 ALA A N 1
ATOM 980 C CA . ALA A 1 130 ? 0.154 -18.183 -8.365 1.00 62.38 130 ALA A CA 1
ATOM 981 C C . ALA A 1 130 ? -0.618 -19.518 -8.275 1.00 62.38 130 ALA A C 1
ATOM 983 O O . ALA A 1 130 ? -0.253 -20.477 -8.946 1.00 62.38 130 ALA A O 1
ATOM 984 N N . GLY A 1 131 ? -1.689 -19.581 -7.474 1.00 65.56 131 GLY A N 1
ATOM 985 C CA . GLY A 1 131 ? -2.550 -20.763 -7.347 1.00 65.56 131 GLY A CA 1
ATOM 986 C C . GLY A 1 131 ? -3.764 -20.778 -8.281 1.00 65.56 131 GLY A C 1
ATOM 987 O O . GLY A 1 131 ? -4.590 -21.683 -8.180 1.00 65.56 131 GLY A O 1
ATOM 988 N N . PHE A 1 132 ? -3.924 -19.776 -9.150 1.00 78.62 132 PHE A N 1
ATOM 989 C CA . PHE A 1 132 ? -5.075 -19.714 -10.047 1.00 78.62 132 PHE A CA 1
ATOM 990 C C . PHE A 1 132 ? -4.892 -20.745 -11.160 1.00 78.62 132 PHE A C 1
ATOM 992 O O . PHE A 1 132 ? -3.885 -20.751 -11.866 1.00 78.62 132 PHE A O 1
ATOM 999 N N . ARG A 1 133 ? -5.887 -21.615 -11.318 1.00 83.00 133 ARG A N 1
ATOM 1000 C CA . ARG A 1 133 ? -5.944 -22.629 -12.371 1.00 83.00 133 ARG A CA 1
ATOM 1001 C C . ARG A 1 133 ? -7.298 -22.560 -13.071 1.00 83.00 133 ARG A C 1
ATOM 1003 O O . ARG A 1 133 ? -8.273 -22.182 -12.419 1.00 83.00 133 ARG A O 1
ATOM 1010 N N . PRO A 1 134 ? -7.385 -22.948 -14.354 1.00 86.94 134 PRO A N 1
ATOM 1011 C CA . PRO A 1 134 ? -8.673 -23.192 -14.987 1.00 86.94 134 PRO A CA 1
ATOM 1012 C C . PRO A 1 134 ? -9.509 -24.148 -14.123 1.00 86.94 134 PRO A C 1
ATOM 1014 O O . PRO A 1 134 ? -8.994 -25.165 -13.646 1.00 86.94 134 PRO A O 1
ATOM 1017 N N . CYS A 1 135 ? -10.776 -23.809 -13.890 1.00 89.31 135 CYS A N 1
ATOM 1018 C CA . CYS A 1 135 ? -11.721 -24.638 -13.147 1.00 89.31 135 CYS A CA 1
ATOM 1019 C C . CYS A 1 135 ? -13.088 -24.654 -13.841 1.00 89.31 135 CYS A C 1
ATOM 1021 O O . CYS A 1 135 ? -13.442 -23.714 -14.555 1.00 89.31 135 CYS A O 1
ATOM 1023 N N . ASP A 1 136 ? -13.843 -25.734 -13.638 1.00 92.00 136 ASP A N 1
ATOM 1024 C CA . ASP A 1 136 ? -15.226 -25.830 -14.093 1.00 92.00 136 ASP A CA 1
ATOM 1025 C C . ASP A 1 136 ? -16.137 -25.108 -13.093 1.00 92.00 136 ASP A C 1
ATOM 1027 O O . ASP A 1 136 ? -16.322 -25.545 -11.954 1.00 92.00 136 ASP A O 1
ATOM 1031 N N . LEU A 1 137 ? -16.721 -23.988 -13.521 1.00 90.31 137 LEU A N 1
ATOM 1032 C CA . LEU A 1 137 ? -17.650 -23.212 -12.697 1.00 90.31 137 LEU A CA 1
ATOM 1033 C C . LEU A 1 137 ? -18.901 -24.016 -12.316 1.00 90.31 137 LEU A C 1
ATOM 1035 O O . LEU A 1 137 ? -19.490 -23.755 -11.270 1.00 90.31 137 LEU A O 1
ATOM 1039 N N . SER A 1 138 ? -19.282 -25.011 -13.119 1.00 93.06 138 SER A N 1
ATOM 1040 C CA . SER A 1 138 ? -20.414 -25.897 -12.834 1.00 93.06 138 SER A CA 1
ATOM 1041 C C . SER A 1 138 ? -20.133 -26.784 -11.623 1.00 93.06 138 SER A C 1
ATOM 1043 O O . SER A 1 138 ? -21.024 -27.027 -10.813 1.00 93.06 138 SER A O 1
ATOM 1045 N N . GLU A 1 139 ? -18.894 -27.258 -11.483 1.00 90.31 139 GLU A N 1
ATOM 1046 C CA . GLU A 1 139 ? -18.450 -28.079 -10.352 1.00 90.31 139 GLU A CA 1
ATOM 1047 C C . GLU A 1 139 ? -18.390 -27.250 -9.063 1.00 90.31 139 GLU A C 1
ATOM 1049 O O . GLU A 1 139 ? -18.899 -27.664 -8.019 1.00 90.31 139 GLU A 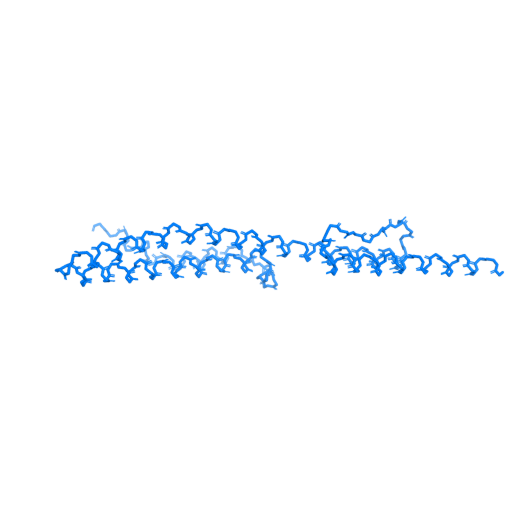O 1
ATOM 1054 N N . VAL A 1 140 ? -17.851 -26.030 -9.154 1.00 90.56 140 VAL A N 1
ATOM 1055 C CA . VAL A 1 140 ? -17.832 -25.075 -8.037 1.00 90.56 140 VAL A CA 1
ATOM 1056 C C . VAL A 1 140 ? -19.254 -24.728 -7.594 1.00 90.56 140 VAL A C 1
ATOM 1058 O O . VAL A 1 140 ? -19.547 -24.775 -6.402 1.00 90.56 140 VAL A O 1
ATOM 1061 N N . ALA A 1 141 ? -20.154 -24.433 -8.536 1.00 90.12 141 ALA A N 1
ATOM 1062 C CA . ALA A 1 141 ? -21.543 -24.102 -8.230 1.00 90.12 141 ALA A CA 1
ATOM 1063 C C . ALA A 1 141 ? -22.266 -25.251 -7.514 1.00 90.12 141 ALA A C 1
ATOM 1065 O O . ALA A 1 141 ? -22.931 -25.007 -6.511 1.00 90.12 141 ALA A O 1
ATOM 1066 N N . ARG A 1 142 ? -22.091 -26.501 -7.969 1.00 91.88 142 ARG A N 1
ATOM 1067 C CA . ARG A 1 142 ? -22.649 -27.678 -7.278 1.00 91.88 142 ARG A CA 1
ATOM 1068 C C . ARG A 1 142 ? -22.091 -27.826 -5.868 1.00 91.88 142 ARG A C 1
ATOM 1070 O O . ARG A 1 142 ? -22.863 -28.001 -4.941 1.00 91.88 142 ARG A O 1
ATOM 1077 N N . THR A 1 143 ? -20.781 -27.654 -5.698 1.00 89.38 143 THR A N 1
ATOM 1078 C CA . THR A 1 143 ? -20.128 -27.744 -4.381 1.00 89.38 143 THR A CA 1
ATOM 1079 C C . THR A 1 143 ? -20.705 -26.728 -3.394 1.00 89.38 143 THR A C 1
ATOM 1081 O O . THR A 1 143 ? -20.932 -27.046 -2.230 1.00 89.38 143 THR A O 1
ATOM 1084 N N . VAL A 1 144 ? -20.963 -25.501 -3.855 1.00 89.88 144 VAL A N 1
ATOM 1085 C CA . VAL A 1 144 ? -21.602 -24.461 -3.037 1.00 89.88 144 VAL A CA 1
ATOM 1086 C C . VAL A 1 144 ? -23.048 -24.840 -2.718 1.00 89.88 144 VAL A C 1
ATOM 1088 O O . VAL A 1 144 ? -23.449 -24.753 -1.563 1.00 89.88 144 VAL A O 1
ATOM 1091 N N . VAL A 1 145 ? -23.826 -25.293 -3.704 1.00 89.81 145 VAL A N 1
ATOM 1092 C CA . VAL A 1 145 ? -25.214 -25.729 -3.482 1.00 89.81 145 VAL A CA 1
ATOM 1093 C C . VAL A 1 145 ? -25.279 -26.863 -2.460 1.00 89.81 145 VAL A C 1
ATOM 1095 O O . VAL A 1 145 ? -26.041 -26.759 -1.506 1.00 89.81 145 VAL A O 1
ATOM 1098 N N . ASP A 1 146 ? -24.438 -27.886 -2.594 1.00 87.19 146 ASP A N 1
ATOM 1099 C CA . ASP A 1 146 ? -24.391 -29.024 -1.673 1.00 87.19 146 ASP A CA 1
ATOM 1100 C C . ASP A 1 146 ? -23.979 -28.594 -0.255 1.00 87.19 146 ASP A C 1
ATOM 1102 O O . ASP A 1 146 ? -24.535 -29.077 0.730 1.00 87.19 146 ASP A O 1
ATOM 1106 N N . ALA A 1 147 ? -23.038 -27.650 -0.132 1.00 85.62 147 ALA A N 1
ATOM 1107 C CA . ALA A 1 147 ? -22.587 -27.136 1.161 1.00 85.62 147 ALA A CA 1
ATOM 1108 C C . ALA A 1 147 ? -23.655 -26.302 1.893 1.00 85.62 147 ALA A C 1
ATOM 1110 O O . ALA A 1 147 ? -23.685 -26.299 3.122 1.00 85.62 147 ALA A O 1
ATOM 1111 N N . PHE A 1 148 ? -24.521 -25.596 1.158 1.00 83.06 148 PHE A N 1
ATOM 1112 C CA . PHE A 1 148 ? -25.561 -24.726 1.724 1.00 83.06 148 PHE A CA 1
ATOM 1113 C C . PHE A 1 148 ? -26.967 -25.348 1.733 1.00 83.06 148 PHE A C 1
ATOM 1115 O O . PHE A 1 148 ? -27.861 -24.799 2.380 1.00 83.06 148 PHE A O 1
ATOM 1122 N N . ALA A 1 149 ? -27.171 -26.498 1.081 1.00 81.25 149 ALA A N 1
ATOM 1123 C CA . ALA A 1 149 ? -28.433 -27.240 1.099 1.00 81.25 149 ALA A CA 1
ATOM 1124 C C . ALA A 1 149 ? -28.975 -27.511 2.523 1.00 81.25 149 ALA A C 1
ATOM 1126 O O . ALA A 1 149 ? -30.156 -27.240 2.749 1.00 81.25 149 ALA A O 1
ATOM 1127 N N . PRO A 1 150 ? -28.158 -27.918 3.520 1.00 78.75 150 PRO A N 1
ATOM 1128 C CA . PRO A 1 150 ? -28.653 -28.174 4.876 1.00 78.75 150 PRO A CA 1
ATOM 1129 C C . PRO A 1 150 ? -29.220 -26.916 5.554 1.00 78.75 150 PRO A C 1
ATOM 1131 O O . PRO A 1 150 ? -30.251 -26.965 6.219 1.00 78.75 150 PRO A O 1
ATOM 1134 N N . SER A 1 151 ? -28.577 -25.764 5.346 1.00 76.38 151 SER A N 1
ATOM 1135 C CA . SER A 1 151 ? -29.003 -24.482 5.923 1.00 76.38 151 SER A CA 1
ATOM 1136 C C . SER A 1 151 ? -30.245 -23.906 5.235 1.00 76.38 151 SER A C 1
ATOM 1138 O O . SER A 1 151 ? -31.019 -23.182 5.861 1.00 76.38 151 SER A O 1
ATOM 1140 N N . ALA A 1 152 ? -30.458 -24.228 3.956 1.00 70.75 152 ALA A N 1
ATOM 1141 C CA . ALA A 1 152 ? -31.665 -23.853 3.224 1.00 70.75 152 ALA A CA 1
ATOM 1142 C C . ALA A 1 152 ? -32.892 -24.676 3.665 1.00 70.75 152 ALA A C 1
ATOM 1144 O O . ALA A 1 152 ? -34.002 -24.147 3.716 1.00 70.75 152 ALA A O 1
ATOM 1145 N N . GLU A 1 153 ? -32.696 -25.945 4.031 1.00 73.31 153 GLU A N 1
ATOM 1146 C CA . GLU A 1 153 ? -33.762 -26.817 4.538 1.00 73.31 153 GLU A CA 1
ATOM 1147 C C . GLU A 1 153 ? -34.194 -26.452 5.972 1.00 73.31 153 GLU A C 1
ATOM 1149 O O . GLU A 1 153 ? -35.384 -26.517 6.289 1.00 73.31 153 GLU A O 1
ATOM 1154 N N . GLU A 1 154 ? -33.274 -25.988 6.827 1.00 62.59 154 GLU A N 1
ATOM 1155 C CA . GLU A 1 154 ? -33.597 -25.509 8.183 1.00 62.59 154 GLU A CA 1
ATOM 1156 C C . GLU A 1 154 ? -34.414 -24.209 8.194 1.00 62.59 154 GLU A C 1
ATOM 1158 O O . GLU A 1 154 ? -35.315 -24.065 9.020 1.00 62.59 154 GLU A O 1
ATOM 1163 N N . GLY A 1 155 ? -34.171 -23.293 7.250 1.00 57.91 155 GLY A N 1
ATOM 1164 C CA . GLY A 1 155 ? -34.960 -22.064 7.090 1.00 57.91 155 GLY A CA 1
ATOM 1165 C C . GLY A 1 155 ? -36.345 -22.269 6.459 1.00 57.91 155 GLY A C 1
ATOM 1166 O O . GLY A 1 155 ? -37.137 -21.330 6.414 1.00 57.91 155 GLY A O 1
ATOM 1167 N N . SER A 1 156 ? -36.640 -23.478 5.967 1.00 55.41 156 SER A N 1
ATOM 1168 C CA . SER A 1 156 ? -37.895 -23.822 5.285 1.00 55.41 156 SER A CA 1
ATOM 1169 C C . SER A 1 156 ? -38.864 -24.644 6.147 1.00 55.41 156 SER A C 1
ATOM 1171 O O . SER A 1 156 ? -39.930 -25.030 5.653 1.00 55.41 156 SER A O 1
ATOM 1173 N N . LYS A 1 157 ? -38.538 -24.932 7.416 1.00 48.47 157 LYS A N 1
ATOM 1174 C CA . LYS A 1 157 ? -39.514 -25.521 8.344 1.00 48.47 157 LYS A CA 1
ATOM 1175 C C . LYS A 1 157 ? -40.538 -24.449 8.767 1.00 48.47 157 LYS A C 1
ATOM 1177 O O . LYS A 1 157 ? -40.108 -23.410 9.264 1.00 48.47 157 LYS A O 1
ATOM 1182 N N . PRO A 1 158 ? -41.848 -24.679 8.548 1.00 55.16 158 PRO A N 1
ATOM 1183 C CA . PRO A 1 158 ? -42.910 -23.766 8.972 1.00 55.16 158 PRO A CA 1
ATOM 1184 C C . PRO A 1 158 ? -43.050 -23.685 10.496 1.00 55.16 158 PRO A C 1
ATOM 1186 O O . PRO A 1 158 ? -42.651 -24.653 11.186 1.00 55.16 158 PRO A O 1
#

Secondary structure (DSSP, 8-state):
-HHHHHHHHHHHHHHHHHHHHHHHHHTT-TT------S--SHHHHHHHHHHHHHHHHHHHHHHHHHHHHHHHHHHHHHHHHHHHHHHHHHH-TTTHHHHHHHHHHHHHHHHHHHHHHHHHHHHHTTTTGGG-----HHHHHHHHHHHHHHHHHHTT--

Foldseek 3Di:
DVVVVVVVVVVVVQVVLVVVQVVVVVVPPLVGARDADPPPDPSNVVRVVVRVVSVLVVQLVVLVVVLVVVLVVVLVVLVVVLVVLQVVLVVPVVCVVVSVVVSVVSVVVNVVVVVVSVVVSCVSNVVPVVPDDDDDVVVVVVVVCVVCVVVVVVVPDD

Radius of gyration: 28.2 Å; Cα contacts (8 Å, |Δi|>4): 64; chains: 1; bounding box: 80×36×79 Å

Organism: NCBI:txid2803784

Sequence (158 aa):
MLGGYALSGDVHRRLAAISGTAEAIIDGDLARRVPVRGSDDDLDRLALTFNRMLDRIAALMESLNQVSNDIAHDMRTPLTRLRQKLEAGLATPAESQQVLEAGLTDLDSILETFAALLRIAQIEGGARRAGFRPCDLSEVARTVVDAFAPSAEEGSKP